Protein AF-A0A182T0L5-F1 (afdb_monomer_lite)

Radius of gyration: 35.36 Å; chains: 1; bounding box: 69×37×109 Å

Sequence (170 aa):
MGAMFRSEEMSMVQLLIQPEAAYQSVAELGELGIAQFRDLNADINMFQRKYTSEIRRCEEMERKIVYIRREIVKDSVAIPDMPEVIPRTPNSREIIDLEAQLEKTENEIVELSENNNALLQNFMELTELKHVLEKTQVFFSDKSNVQNLEATGGEAANDGKPLGFVAGVI

Foldseek 3Di:
DPPPPHDDDDDDDDDDDDPVCVVVVVLVVVVVVPDDDDDPPPVDDPCPDPCNVVVVLVVVLVVLVVVVVVVCVVVVPDDDDDPPDDDRDDDPVVSVVSSVVSVVVSVVSVVVVVVVVVVVVVVVVVVQVVVQVVVVVVVVVVVVVVVVVVVPDDDDDDDPDPPDDDTGDD

Structure (mmCIF, N/CA/C/O backbone):
data_AF-A0A182T0L5-F1
#
_entry.id   AF-A0A182T0L5-F1
#
loop_
_atom_site.group_PDB
_atom_site.id
_atom_site.type_symbol
_atom_site.label_atom_id
_atom_site.label_alt_id
_atom_site.label_comp_id
_atom_site.label_asym_id
_atom_site.label_entity_id
_atom_site.label_seq_id
_atom_site.pdbx_PDB_ins_code
_atom_site.Cartn_x
_atom_site.Cartn_y
_atom_site.Cartn_z
_atom_site.occupancy
_atom_site.B_iso_or_equiv
_atom_site.auth_seq_id
_atom_site.auth_comp_id
_atom_site.auth_asym_id
_atom_site.auth_atom_id
_atom_site.pdbx_PDB_model_num
ATOM 1 N N . MET A 1 1 ? -4.080 -13.845 -36.256 1.00 52.00 1 MET A N 1
ATOM 2 C CA . MET A 1 1 ? -4.609 -14.989 -35.477 1.00 52.00 1 MET A CA 1
ATOM 3 C C . MET A 1 1 ? -4.205 -16.301 -36.151 1.00 52.00 1 MET A C 1
ATOM 5 O O . MET A 1 1 ? -4.997 -16.870 -36.886 1.00 52.00 1 MET A O 1
ATOM 9 N N . GLY A 1 2 ? -2.957 -16.749 -35.970 1.00 59.06 2 GLY A N 1
ATOM 10 C CA . GLY A 1 2 ? -2.409 -17.935 -36.656 1.00 59.06 2 GLY A CA 1
ATOM 11 C C . GLY A 1 2 ? -1.525 -18.832 -35.780 1.00 59.06 2 GLY A C 1
ATOM 12 O O . GLY A 1 2 ? -0.762 -19.627 -36.314 1.00 59.06 2 GLY A O 1
ATOM 13 N N . ALA A 1 3 ? -1.610 -18.713 -34.451 1.00 58.44 3 ALA A N 1
ATOM 14 C CA 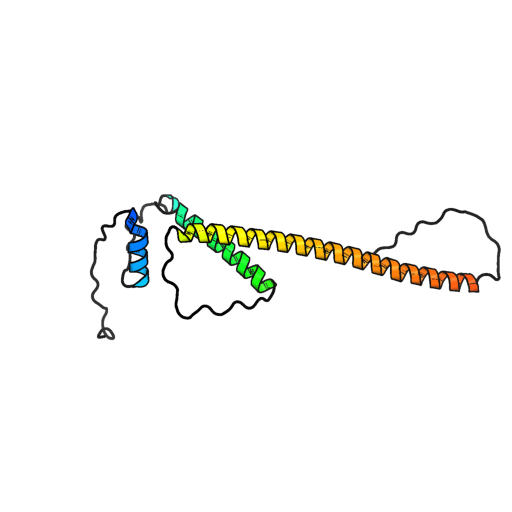. ALA A 1 3 ? -0.641 -19.291 -33.513 1.00 58.44 3 ALA A CA 1
ATOM 15 C C . ALA A 1 3 ? -1.174 -20.480 -32.682 1.00 58.44 3 ALA A C 1
ATOM 17 O O . ALA A 1 3 ? -0.724 -20.704 -31.567 1.00 58.44 3 ALA A O 1
ATOM 18 N N . MET A 1 4 ? -2.139 -21.268 -33.180 1.00 72.88 4 MET A N 1
ATOM 19 C CA . MET A 1 4 ? -2.623 -22.441 -32.420 1.00 72.88 4 MET A CA 1
ATOM 20 C C . MET A 1 4 ? -1.678 -23.656 -32.468 1.00 72.88 4 MET A C 1
ATOM 22 O O . MET A 1 4 ? -1.754 -24.509 -31.591 1.00 72.88 4 MET A O 1
ATOM 26 N N . PHE A 1 5 ? -0.794 -23.759 -33.468 1.00 81.75 5 PHE A N 1
ATOM 27 C CA . PHE A 1 5 ? 0.038 -24.959 -33.676 1.00 81.75 5 PHE A CA 1
ATOM 28 C C . PHE A 1 5 ? 1.539 -24.759 -33.411 1.00 81.75 5 PHE A C 1
ATOM 30 O O . PHE A 1 5 ? 2.277 -25.744 -33.366 1.00 81.75 5 PHE A O 1
ATOM 37 N N . ARG A 1 6 ? 2.018 -23.516 -33.256 1.00 85.75 6 ARG A N 1
ATOM 38 C CA . ARG A 1 6 ? 3.426 -23.172 -32.979 1.00 85.75 6 ARG A CA 1
ATOM 39 C C . ARG A 1 6 ? 3.507 -21.899 -32.137 1.00 85.75 6 ARG A C 1
ATOM 41 O O . ARG A 1 6 ? 2.581 -21.096 -32.164 1.00 85.75 6 ARG A O 1
ATOM 48 N N . SER A 1 7 ? 4.617 -21.730 -31.419 1.00 88.38 7 SER A N 1
ATOM 49 C CA . SER A 1 7 ? 4.927 -20.506 -30.675 1.00 88.38 7 SER A CA 1
ATOM 50 C C . SER A 1 7 ? 5.034 -19.296 -31.602 1.00 88.38 7 SER A C 1
ATOM 52 O O . SER A 1 7 ? 5.507 -19.427 -32.733 1.00 88.38 7 SER A O 1
ATOM 54 N N . GLU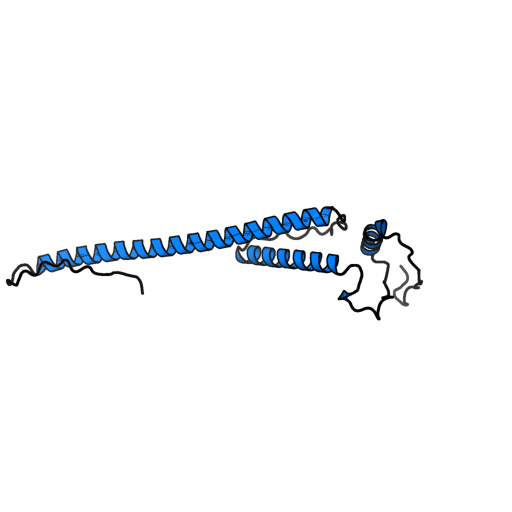 A 1 8 ? 4.644 -18.124 -31.104 1.00 87.06 8 GLU A N 1
ATOM 55 C CA . GLU A 1 8 ? 4.876 -16.857 -31.799 1.00 87.06 8 GLU A CA 1
ATOM 56 C C . GLU A 1 8 ? 6.372 -16.512 -31.843 1.00 87.06 8 GLU A C 1
ATOM 58 O O . GLU A 1 8 ? 7.158 -16.936 -30.990 1.00 87.06 8 GLU A O 1
ATOM 63 N N . GLU A 1 9 ? 6.777 -15.778 -32.879 1.00 88.62 9 GLU A N 1
ATOM 64 C CA . GLU A 1 9 ? 8.157 -15.326 -33.027 1.00 88.62 9 GLU A CA 1
ATOM 65 C C . GLU A 1 9 ? 8.468 -14.239 -31.994 1.00 88.62 9 GLU A C 1
ATOM 67 O O . GLU A 1 9 ? 7.770 -13.232 -31.898 1.00 88.62 9 GLU A O 1
ATOM 72 N N . MET A 1 10 ? 9.543 -14.438 -31.232 1.00 91.50 10 MET A N 1
ATOM 73 C CA . MET A 1 10 ? 9.989 -13.504 -30.200 1.00 91.50 10 MET A CA 1
ATOM 74 C C . MET A 1 10 ? 11.233 -12.758 -30.676 1.00 91.50 10 MET A C 1
ATOM 76 O O . MET A 1 10 ? 12.157 -13.365 -31.220 1.00 91.50 10 MET A O 1
ATOM 80 N N . SER A 1 11 ? 11.290 -11.449 -30.426 1.00 92.75 11 SER A N 1
ATOM 81 C CA . SER A 1 11 ? 12.471 -10.623 -30.693 1.00 92.75 11 SER A CA 1
ATOM 82 C C . SER A 1 11 ? 13.040 -10.047 -29.398 1.00 92.75 11 SER A C 1
ATOM 84 O O . SER A 1 11 ? 12.311 -9.725 -28.461 1.00 92.75 11 SER A O 1
ATOM 86 N N . MET A 1 12 ? 14.369 -9.948 -29.327 1.00 93.56 12 MET A N 1
ATOM 87 C CA . MET A 1 12 ? 15.055 -9.308 -28.207 1.00 93.56 12 MET A CA 1
ATOM 88 C C . MET A 1 12 ? 15.291 -7.840 -28.543 1.00 93.56 12 MET A C 1
ATOM 90 O O . MET A 1 12 ? 15.925 -7.528 -29.549 1.00 93.56 12 MET A O 1
ATOM 94 N N . VAL A 1 13 ? 14.804 -6.951 -27.681 1.00 92.81 13 VAL A N 1
ATOM 95 C CA . VAL A 1 13 ? 14.930 -5.500 -27.841 1.00 92.81 13 VAL A CA 1
ATOM 96 C C . VAL A 1 13 ? 15.656 -4.921 -26.632 1.00 92.81 13 VAL A C 1
ATOM 98 O O . VAL A 1 13 ? 15.423 -5.338 -25.498 1.00 92.81 13 VAL A O 1
ATOM 101 N N . GLN A 1 14 ? 16.532 -3.948 -26.874 1.00 93.62 14 GLN A N 1
ATOM 102 C CA . GLN A 1 14 ? 17.171 -3.161 -25.825 1.00 93.62 14 GLN A CA 1
ATOM 103 C C . GLN A 1 14 ? 16.422 -1.835 -25.654 1.00 93.62 14 GLN A C 1
ATOM 105 O O . GLN A 1 14 ? 16.353 -1.029 -26.579 1.00 93.62 14 GLN A O 1
ATOM 110 N N . LEU A 1 15 ? 15.870 -1.609 -24.462 1.00 91.12 15 LEU A N 1
ATOM 111 C CA . LEU A 1 15 ? 15.180 -0.371 -24.099 1.00 91.12 15 LEU A CA 1
ATOM 112 C C . LEU A 1 15 ? 16.173 0.622 -23.485 1.00 91.12 15 LEU A C 1
ATOM 114 O O . LEU A 1 15 ? 16.817 0.326 -22.480 1.00 91.12 15 LEU A O 1
ATOM 118 N N . LEU A 1 16 ? 16.275 1.811 -24.077 1.00 93.19 16 LEU A N 1
ATOM 119 C CA . LEU A 1 16 ? 17.045 2.936 -23.544 1.00 93.19 16 LEU A CA 1
ATOM 120 C C . LEU A 1 16 ? 16.063 4.021 -23.108 1.00 93.19 16 LEU A C 1
ATOM 122 O O . LEU A 1 16 ? 15.494 4.715 -23.946 1.00 93.19 16 LEU A O 1
ATOM 126 N N . ILE A 1 17 ? 15.839 4.138 -21.799 1.00 92.94 17 ILE A N 1
ATOM 127 C CA . ILE A 1 17 ? 14.825 5.033 -21.233 1.00 92.94 17 ILE A CA 1
ATOM 128 C C . ILE A 1 17 ? 15.500 6.050 -20.313 1.00 92.94 17 ILE A C 1
ATOM 130 O O . ILE A 1 17 ? 16.363 5.704 -19.504 1.00 92.94 17 ILE A O 1
ATOM 134 N N . GLN A 1 18 ? 15.100 7.315 -20.433 1.00 94.75 18 GLN A N 1
ATOM 135 C CA . GLN A 1 18 ? 15.521 8.361 -19.505 1.00 94.75 18 GLN A CA 1
ATOM 136 C C . GLN A 1 18 ? 14.873 8.144 -18.130 1.00 94.75 18 GLN A C 1
ATOM 138 O O . GLN A 1 18 ? 13.700 7.780 -18.063 1.00 94.75 18 GLN A O 1
ATOM 143 N N . PRO A 1 19 ? 15.586 8.405 -17.021 1.00 88.19 19 PRO A N 1
ATOM 144 C CA . PRO A 1 19 ? 15.078 8.117 -15.680 1.00 88.19 19 PRO A CA 1
ATOM 145 C C . PRO A 1 19 ? 13.768 8.848 -15.353 1.00 88.19 19 PRO A C 1
ATOM 147 O O . PRO A 1 19 ? 12.940 8.294 -14.639 1.00 88.19 19 PRO A O 1
ATOM 150 N N . GLU A 1 20 ? 13.553 10.043 -15.904 1.00 89.31 20 GLU A N 1
ATOM 151 C CA . GLU A 1 20 ? 12.335 10.841 -15.696 1.00 89.31 20 GLU A CA 1
ATOM 152 C C . GLU A 1 20 ? 11.106 10.254 -16.407 1.00 89.31 20 GLU A C 1
ATOM 154 O O . GLU A 1 20 ? 9.995 10.335 -15.893 1.00 89.31 20 GLU A O 1
ATOM 159 N N . ALA A 1 21 ? 11.306 9.609 -17.561 1.00 90.31 21 ALA A N 1
ATOM 160 C CA . ALA A 1 21 ? 10.242 8.987 -18.352 1.00 90.31 21 ALA A CA 1
ATOM 161 C C . ALA A 1 21 ? 10.054 7.492 -18.041 1.00 90.31 21 ALA A C 1
ATOM 163 O O . ALA A 1 21 ? 9.160 6.852 -18.600 1.00 90.31 21 ALA A O 1
ATOM 164 N N . ALA A 1 22 ? 10.893 6.918 -17.170 1.00 90.56 22 ALA A N 1
ATOM 165 C CA . ALA A 1 22 ? 10.904 5.488 -16.874 1.00 90.56 22 ALA A CA 1
ATOM 166 C C . ALA A 1 22 ? 9.560 4.994 -16.330 1.00 90.56 22 ALA A C 1
ATOM 168 O O . ALA A 1 22 ? 9.045 3.994 -16.820 1.00 90.56 22 ALA A O 1
ATOM 169 N N . TYR A 1 23 ? 8.972 5.728 -15.381 1.00 89.38 23 TYR A N 1
ATOM 170 C CA . TYR A 1 23 ? 7.697 5.362 -14.765 1.00 89.38 23 TYR A CA 1
ATOM 171 C C . TYR A 1 23 ? 6.571 5.253 -15.803 1.00 89.38 23 TYR A C 1
ATOM 173 O O . TYR A 1 23 ? 5.966 4.195 -15.953 1.00 89.38 23 TYR A O 1
ATOM 181 N N . GLN A 1 24 ? 6.352 6.315 -16.585 1.00 89.94 24 GLN A N 1
ATOM 182 C CA . GLN A 1 24 ? 5.283 6.357 -17.584 1.00 89.94 24 GLN A CA 1
ATOM 183 C C . GLN A 1 24 ? 5.511 5.348 -18.718 1.00 89.94 24 GLN A C 1
ATOM 185 O O . GLN A 1 24 ? 4.581 4.669 -19.138 1.00 89.94 24 GLN A O 1
ATOM 190 N N . SER A 1 25 ? 6.754 5.202 -19.188 1.00 91.31 25 SER A N 1
ATOM 191 C CA . SER A 1 25 ? 7.069 4.272 -20.281 1.00 91.31 25 SER A CA 1
ATOM 192 C C . SER A 1 25 ? 6.814 2.817 -19.883 1.00 91.31 25 SER A C 1
ATOM 194 O O . SER A 1 25 ? 6.288 2.038 -20.674 1.00 91.31 25 SER A O 1
ATOM 196 N N . VAL A 1 26 ? 7.189 2.440 -18.656 1.00 91.50 26 VAL A N 1
ATOM 197 C CA . VAL A 1 26 ? 6.970 1.082 -18.141 1.00 91.50 26 VAL A CA 1
ATOM 198 C C . VAL A 1 26 ? 5.492 0.845 -17.828 1.00 91.50 26 VAL A C 1
ATOM 200 O O . VAL A 1 26 ? 5.007 -0.252 -18.092 1.00 91.50 26 VAL A O 1
ATOM 203 N N . ALA A 1 27 ? 4.769 1.856 -17.338 1.00 90.25 27 ALA A N 1
ATOM 204 C CA . ALA A 1 27 ? 3.325 1.775 -17.118 1.00 90.25 27 ALA A CA 1
ATOM 205 C C . ALA A 1 27 ? 2.563 1.461 -18.417 1.00 90.25 27 ALA A C 1
ATOM 207 O O . ALA A 1 27 ? 1.820 0.485 -18.470 1.00 90.25 27 ALA A O 1
ATOM 208 N N . GLU A 1 28 ? 2.825 2.205 -19.495 1.00 89.62 28 GLU A N 1
ATOM 209 C CA . GLU A 1 28 ? 2.197 1.967 -20.806 1.00 89.62 28 GLU A CA 1
ATOM 210 C C . GLU A 1 28 ? 2.572 0.588 -21.382 1.00 89.62 28 GLU A C 1
ATOM 212 O O . GLU A 1 28 ? 1.729 -0.120 -21.933 1.00 89.62 28 GLU A O 1
ATOM 217 N N . LEU A 1 29 ? 3.828 0.150 -21.215 1.00 91.44 29 LEU A N 1
ATOM 218 C CA . LEU A 1 29 ? 4.244 -1.207 -21.597 1.00 91.44 29 LEU A CA 1
ATOM 219 C C . LEU A 1 29 ? 3.510 -2.291 -20.791 1.00 91.44 29 LEU A C 1
ATOM 221 O O . LEU A 1 29 ? 3.202 -3.351 -21.341 1.00 91.44 29 LEU A O 1
ATOM 225 N N . GLY A 1 30 ? 3.235 -2.029 -19.512 1.00 89.94 30 GLY A N 1
ATOM 226 C CA . GLY A 1 30 ? 2.457 -2.901 -18.636 1.00 89.94 30 GLY A CA 1
ATOM 227 C C . GLY A 1 30 ? 0.992 -3.002 -19.060 1.00 89.94 30 GLY A C 1
A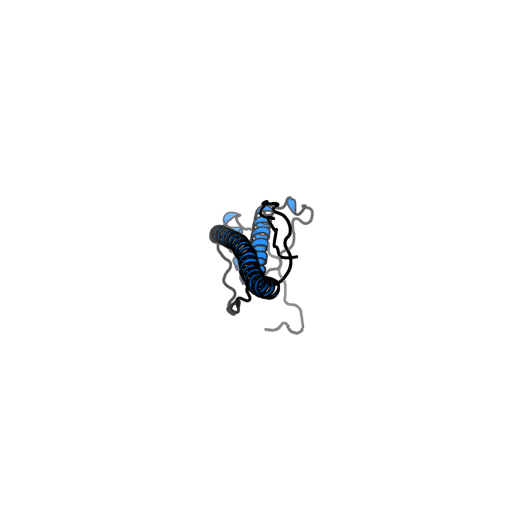TOM 228 O O . GLY A 1 30 ? 0.458 -4.107 -19.099 1.00 89.94 30 GLY A O 1
ATOM 229 N N . GLU A 1 31 ? 0.375 -1.885 -19.458 1.00 88.19 31 GLU A N 1
ATOM 230 C CA . GLU A 1 31 ? -0.998 -1.854 -19.987 1.00 88.19 31 GLU A CA 1
ATOM 231 C C . GLU A 1 31 ? -1.127 -2.629 -21.308 1.00 88.19 31 GLU A C 1
ATOM 233 O O . GLU A 1 31 ? -2.133 -3.299 -21.538 1.00 88.19 31 GLU A O 1
ATOM 238 N N . LEU A 1 32 ? -0.098 -2.589 -22.164 1.00 89.81 32 LEU A N 1
ATOM 239 C CA . LEU A 1 32 ? -0.068 -3.365 -23.407 1.00 89.81 32 LEU A CA 1
ATOM 240 C C . LEU A 1 32 ? 0.154 -4.869 -23.174 1.00 89.81 32 LEU A C 1
ATOM 242 O O . LEU A 1 32 ? -0.325 -5.680 -23.964 1.00 89.81 32 LEU A O 1
ATOM 246 N N . GLY A 1 33 ? 0.901 -5.256 -22.134 1.00 89.44 33 GLY A N 1
ATOM 247 C CA . GLY A 1 33 ? 1.126 -6.664 -21.775 1.00 89.44 33 GLY A CA 1
ATOM 248 C C . GLY A 1 33 ? 1.946 -7.477 -22.790 1.00 89.44 33 GLY A C 1
ATOM 249 O O . GLY A 1 33 ? 1.886 -8.704 -22.791 1.00 89.44 33 GLY A O 1
ATOM 250 N N . ILE A 1 34 ? 2.710 -6.813 -23.664 1.00 89.38 34 ILE A N 1
ATOM 251 C CA . ILE A 1 34 ? 3.430 -7.442 -24.792 1.00 89.38 34 ILE A CA 1
ATOM 252 C C . ILE A 1 34 ? 4.913 -7.732 -24.521 1.00 89.38 34 ILE A C 1
ATOM 254 O O . ILE A 1 34 ? 5.603 -8.283 -25.378 1.00 89.38 34 ILE A O 1
ATOM 258 N N . ALA A 1 35 ? 5.437 -7.319 -23.367 1.00 91.12 35 ALA A N 1
ATOM 259 C CA . ALA A 1 35 ? 6.867 -7.350 -23.079 1.00 91.12 35 ALA A CA 1
ATOM 260 C C . ALA A 1 35 ? 7.194 -8.264 -21.893 1.00 91.12 35 ALA A C 1
ATOM 262 O O . ALA A 1 35 ? 6.546 -8.215 -20.851 1.00 91.12 35 ALA A O 1
ATOM 263 N N . GLN A 1 36 ? 8.264 -9.051 -22.032 1.00 92.00 36 GLN A N 1
ATOM 264 C CA . GLN A 1 36 ? 8.861 -9.815 -20.939 1.00 92.00 36 GLN A CA 1
ATOM 265 C C . GLN A 1 36 ? 10.232 -9.227 -20.589 1.00 92.00 36 GLN A C 1
ATOM 267 O O . GLN A 1 36 ? 11.152 -9.240 -21.408 1.00 92.00 36 GLN A O 1
ATOM 272 N N . PHE A 1 37 ? 10.386 -8.744 -19.355 1.00 92.88 37 PHE A N 1
ATOM 273 C CA . PHE A 1 37 ? 11.660 -8.217 -18.867 1.00 92.88 37 PHE A CA 1
ATOM 274 C C . PHE A 1 37 ? 12.602 -9.343 -18.430 1.00 92.88 37 PHE A C 1
ATOM 276 O O . PHE A 1 37 ? 12.184 -10.336 -17.832 1.00 92.88 37 PHE A O 1
ATOM 283 N N . ARG A 1 38 ? 13.896 -9.171 -18.712 1.00 93.06 38 ARG A N 1
ATOM 284 C CA . ARG A 1 38 ? 14.971 -10.020 -18.186 1.00 93.06 38 ARG A CA 1
ATOM 285 C C . ARG A 1 38 ? 15.730 -9.270 -17.105 1.00 93.06 38 ARG A C 1
ATOM 287 O O . ARG A 1 38 ? 16.040 -8.094 -17.280 1.00 93.06 38 ARG A O 1
ATOM 294 N N . ASP A 1 39 ? 16.041 -9.960 -16.012 1.00 92.31 39 ASP A N 1
ATOM 295 C CA . ASP A 1 39 ? 16.845 -9.382 -14.939 1.00 92.31 39 ASP A CA 1
ATOM 296 C C . ASP A 1 39 ? 18.307 -9.264 -15.391 1.00 92.31 39 ASP A C 1
ATOM 298 O O . ASP A 1 39 ? 18.979 -10.268 -15.629 1.00 92.31 39 ASP A O 1
ATOM 302 N N . LEU A 1 40 ? 18.777 -8.026 -15.539 1.00 90.75 40 LEU A N 1
ATOM 303 C CA . LEU A 1 40 ? 20.177 -7.714 -15.834 1.00 90.75 40 LEU A CA 1
ATOM 304 C C . LEU A 1 40 ? 21.036 -7.608 -14.563 1.00 90.75 40 LEU A C 1
ATOM 306 O O . LEU A 1 40 ? 22.254 -7.617 -14.670 1.00 90.75 40 LEU A O 1
ATOM 310 N N . ASN A 1 41 ? 20.415 -7.520 -13.382 1.00 88.88 41 ASN A N 1
ATOM 311 C CA . ASN A 1 41 ? 21.053 -7.267 -12.087 1.00 88.88 41 ASN A CA 1
ATOM 312 C C . ASN A 1 41 ? 20.885 -8.469 -11.138 1.00 88.88 41 ASN A C 1
ATOM 314 O O . ASN A 1 41 ? 20.604 -8.305 -9.944 1.00 88.88 41 ASN A O 1
ATOM 318 N N . ALA A 1 42 ? 20.991 -9.688 -11.670 1.00 88.44 42 ALA A N 1
ATOM 319 C CA . ALA A 1 42 ? 20.762 -10.924 -10.916 1.00 88.44 42 ALA A CA 1
ATOM 320 C C . ALA A 1 42 ? 21.793 -11.154 -9.790 1.00 88.44 42 ALA A C 1
ATOM 322 O O . ALA A 1 42 ? 21.523 -11.871 -8.831 1.00 88.44 42 ALA A O 1
ATOM 323 N N . ASP A 1 43 ? 22.965 -10.539 -9.902 1.00 90.19 43 ASP A N 1
ATOM 324 C CA . ASP A 1 43 ? 24.066 -10.551 -8.939 1.00 90.19 43 ASP A CA 1
ATOM 325 C C . ASP A 1 43 ? 23.910 -9.509 -7.816 1.00 90.19 43 ASP A C 1
ATOM 327 O O . ASP A 1 43 ? 24.553 -9.618 -6.770 1.00 90.19 43 ASP A O 1
ATOM 331 N N . ILE A 1 44 ? 23.032 -8.519 -7.997 1.00 90.12 44 ILE A N 1
ATOM 332 C CA . ILE A 1 44 ? 22.789 -7.458 -7.019 1.00 90.12 44 ILE A CA 1
ATOM 333 C C . ILE A 1 44 ? 21.691 -7.888 -6.044 1.00 90.12 44 ILE A C 1
ATOM 335 O O . ILE A 1 44 ? 20.564 -8.211 -6.435 1.00 90.12 44 ILE A O 1
ATOM 339 N N . ASN A 1 45 ? 22.000 -7.809 -4.747 1.00 89.12 45 ASN A N 1
ATOM 340 C CA . ASN A 1 45 ? 21.041 -8.076 -3.679 1.00 89.12 45 ASN A CA 1
ATOM 341 C C . ASN A 1 45 ? 19.821 -7.141 -3.785 1.00 89.12 45 ASN A C 1
ATOM 343 O O . ASN A 1 45 ? 19.954 -5.952 -4.076 1.00 89.12 45 ASN A O 1
ATOM 347 N N . MET A 1 46 ? 18.635 -7.665 -3.480 1.00 85.19 46 MET A N 1
ATOM 348 C CA . MET A 1 46 ? 17.352 -6.969 -3.579 1.00 85.19 46 MET A CA 1
ATOM 349 C C . MET A 1 46 ? 17.358 -5.598 -2.885 1.00 85.19 46 MET A C 1
ATOM 351 O O . MET A 1 46 ? 16.869 -4.635 -3.460 1.00 85.19 46 MET A O 1
ATOM 355 N N . PHE A 1 47 ? 17.994 -5.472 -1.714 1.00 84.88 47 PHE A N 1
ATOM 356 C CA . PHE A 1 47 ? 18.045 -4.217 -0.947 1.00 84.88 47 PHE A CA 1
ATOM 357 C C . PHE A 1 47 ? 18.930 -3.119 -1.548 1.00 84.88 47 PHE A C 1
ATOM 359 O O . PHE A 1 47 ? 18.790 -1.954 -1.188 1.00 84.88 47 PHE A O 1
ATOM 366 N N . GLN A 1 48 ? 19.864 -3.482 -2.427 1.00 86.75 48 GLN A N 1
ATOM 367 C CA . GLN A 1 48 ? 20.774 -2.535 -3.080 1.00 86.75 48 GLN A CA 1
ATOM 368 C C . GLN A 1 48 ? 20.213 -2.037 -4.418 1.00 86.75 48 GLN A C 1
ATOM 370 O O . GLN A 1 48 ? 20.831 -1.206 -5.084 1.00 86.75 48 GLN A O 1
ATOM 375 N N . ARG A 1 49 ? 19.041 -2.535 -4.830 1.00 88.75 49 ARG A N 1
ATOM 376 C CA . ARG A 1 49 ? 18.392 -2.126 -6.074 1.00 88.75 49 ARG A CA 1
ATOM 377 C C . ARG A 1 49 ? 17.820 -0.715 -5.933 1.00 88.75 49 ARG A C 1
ATOM 379 O O . ARG A 1 49 ? 17.304 -0.329 -4.884 1.00 88.75 49 ARG A O 1
ATOM 386 N N . LYS A 1 50 ? 17.875 0.038 -7.034 1.00 87.31 50 LYS A N 1
ATOM 387 C CA . LYS A 1 50 ? 17.558 1.474 -7.094 1.00 87.31 50 LYS A CA 1
ATOM 388 C C . LYS A 1 50 ? 16.166 1.848 -6.555 1.00 87.31 50 LYS A C 1
ATOM 390 O O . LYS A 1 50 ? 16.040 2.892 -5.933 1.00 87.31 50 LYS A O 1
ATOM 395 N N . TYR A 1 51 ? 15.152 1.007 -6.771 1.00 88.12 51 TYR A N 1
ATOM 396 C CA . TYR A 1 51 ? 13.743 1.315 -6.468 1.00 88.12 51 TYR A CA 1
ATOM 397 C C . TYR A 1 51 ? 13.214 0.667 -5.174 1.00 88.12 51 TYR A C 1
ATOM 399 O O . TYR A 1 51 ? 12.011 0.621 -4.941 1.00 88.12 51 TYR A O 1
ATOM 407 N N . THR A 1 52 ? 14.098 0.175 -4.299 1.00 90.69 52 THR A N 1
ATOM 408 C CA . THR A 1 52 ? 13.700 -0.533 -3.065 1.00 90.69 52 THR A CA 1
ATOM 409 C C . THR A 1 52 ? 12.846 0.327 -2.126 1.00 90.69 52 THR A C 1
ATOM 411 O O . THR A 1 52 ? 11.919 -0.178 -1.500 1.00 90.69 52 THR A O 1
ATOM 414 N N . SER A 1 53 ? 13.133 1.627 -2.017 1.00 90.06 53 SER A N 1
ATOM 415 C CA . SER A 1 53 ? 12.362 2.545 -1.167 1.00 90.06 53 SER A CA 1
ATOM 416 C C . SER A 1 53 ? 10.926 2.731 -1.654 1.00 90.06 53 SER A C 1
ATOM 418 O O . SER A 1 53 ? 10.010 2.780 -0.841 1.00 90.06 53 SER A O 1
ATOM 420 N N . GLU A 1 54 ? 10.725 2.806 -2.970 1.00 88.38 54 GLU A N 1
ATOM 421 C CA . GLU A 1 54 ? 9.397 2.957 -3.574 1.00 88.38 54 GLU A CA 1
ATOM 422 C C . GLU A 1 54 ? 8.570 1.678 -3.413 1.00 88.38 54 GLU A C 1
ATOM 424 O O . GLU A 1 54 ? 7.394 1.753 -3.075 1.00 88.38 54 GLU A O 1
ATOM 429 N N . ILE A 1 55 ? 9.200 0.506 -3.552 1.00 90.44 55 ILE A N 1
ATOM 430 C CA . ILE A 1 55 ? 8.539 -0.785 -3.314 1.00 90.44 55 ILE A CA 1
ATOM 431 C C . ILE A 1 55 ? 8.055 -0.880 -1.865 1.00 90.44 55 ILE A C 1
ATOM 433 O O . ILE A 1 55 ? 6.894 -1.198 -1.630 1.00 90.44 55 ILE A O 1
ATOM 437 N N . ARG A 1 56 ? 8.907 -0.526 -0.893 1.00 91.62 56 ARG A N 1
ATOM 438 C CA . ARG A 1 56 ? 8.523 -0.522 0.529 1.00 91.62 56 ARG A CA 1
ATOM 439 C C . ARG A 1 56 ? 7.354 0.415 0.822 1.00 91.62 56 ARG A C 1
ATOM 441 O O . ARG A 1 56 ? 6.485 0.071 1.612 1.00 91.62 56 ARG A O 1
ATOM 448 N N . ARG A 1 57 ? 7.310 1.578 0.170 1.00 90.94 57 ARG A N 1
ATOM 449 C CA . ARG A 1 57 ? 6.183 2.513 0.283 1.00 90.94 57 ARG A CA 1
ATOM 450 C C . ARG A 1 57 ? 4.875 1.869 -0.187 1.00 90.94 57 ARG A C 1
ATOM 452 O O . ARG A 1 57 ? 3.862 1.960 0.497 1.00 90.94 57 ARG A O 1
ATOM 459 N N . CYS A 1 58 ? 4.903 1.162 -1.318 1.00 90.94 58 CYS A N 1
ATOM 460 C CA . CYS A 1 58 ? 3.740 0.419 -1.805 1.00 90.94 58 CYS A CA 1
ATOM 461 C C . CYS A 1 58 ? 3.335 -0.729 -0.865 1.00 90.94 58 CYS A C 1
ATOM 463 O O . CYS A 1 58 ? 2.144 -0.909 -0.628 1.00 90.94 58 CYS A O 1
ATOM 465 N N . GLU A 1 59 ? 4.296 -1.461 -0.293 1.00 93.38 59 GLU A N 1
ATOM 466 C CA . GLU A 1 59 ? 4.028 -2.509 0.708 1.00 93.38 59 GLU A CA 1
ATOM 467 C C . GLU A 1 59 ? 3.340 -1.938 1.962 1.00 93.38 59 GLU A C 1
ATOM 469 O O . GLU A 1 59 ? 2.413 -2.542 2.506 1.00 93.38 59 GLU A O 1
ATOM 474 N N . GLU A 1 60 ? 3.749 -0.749 2.418 1.00 92.88 60 GLU A N 1
ATOM 475 C CA . GLU A 1 60 ? 3.084 -0.069 3.532 1.00 92.88 60 GLU A CA 1
ATOM 476 C C . GLU A 1 60 ? 1.654 0.346 3.176 1.00 92.88 60 GLU A C 1
ATOM 478 O O . GLU A 1 60 ? 0.743 0.078 3.957 1.00 92.88 60 GLU A O 1
ATOM 483 N N . MET A 1 61 ? 1.424 0.930 1.995 1.00 91.69 61 MET A N 1
ATOM 484 C CA . MET A 1 61 ? 0.072 1.264 1.525 1.00 91.69 61 MET A CA 1
ATOM 485 C C . MET A 1 61 ? -0.824 0.019 1.427 1.00 91.69 61 MET A C 1
ATOM 487 O O . MET A 1 61 ? -1.982 0.059 1.845 1.00 91.69 61 MET A O 1
ATOM 491 N N . GLU A 1 62 ? -0.296 -1.104 0.933 1.00 92.81 62 GLU A N 1
ATOM 492 C CA . GLU A 1 62 ? -1.018 -2.378 0.888 1.00 92.81 62 GLU A CA 1
ATOM 493 C C . GLU A 1 62 ? -1.407 -2.849 2.295 1.00 92.81 62 GLU A C 1
ATOM 495 O O . GLU A 1 62 ? -2.558 -3.232 2.523 1.00 92.81 62 GLU A O 1
ATOM 500 N N . ARG A 1 63 ? -0.494 -2.743 3.271 1.00 94.88 63 ARG A N 1
ATOM 501 C CA . ARG A 1 63 ? -0.787 -3.063 4.676 1.00 94.88 63 ARG A CA 1
ATOM 502 C C . ARG A 1 63 ? -1.971 -2.249 5.207 1.00 94.88 63 ARG A C 1
ATOM 504 O O . ARG A 1 63 ? -2.848 -2.832 5.852 1.00 94.88 63 ARG A O 1
ATOM 511 N N . LYS A 1 64 ? -2.024 -0.943 4.912 1.00 92.81 64 LYS A N 1
ATOM 512 C CA . LYS A 1 64 ? -3.138 -0.057 5.308 1.00 92.81 64 LYS A CA 1
ATOM 513 C C . LYS A 1 64 ? -4.455 -0.504 4.673 1.00 92.81 64 LYS A C 1
ATOM 515 O O . LYS A 1 64 ? -5.458 -0.657 5.362 1.00 92.81 64 LYS A O 1
ATOM 520 N N . ILE A 1 65 ? -4.450 -0.811 3.374 1.00 91.56 65 ILE A N 1
ATOM 521 C CA . ILE A 1 65 ? -5.643 -1.286 2.651 1.00 91.56 65 ILE A CA 1
ATOM 522 C C . ILE A 1 65 ? -6.158 -2.611 3.227 1.00 91.56 65 ILE A C 1
ATOM 524 O O . ILE A 1 65 ? -7.366 -2.789 3.395 1.00 91.56 65 ILE A O 1
ATOM 528 N N . VAL A 1 66 ? -5.264 -3.548 3.554 1.00 92.25 66 VAL A N 1
ATOM 529 C CA . VAL A 1 66 ? -5.641 -4.832 4.167 1.00 92.25 66 VAL A CA 1
ATOM 530 C C . VAL A 1 66 ? -6.277 -4.624 5.542 1.00 92.25 66 VAL A C 1
ATOM 532 O O . VAL A 1 66 ? -7.247 -5.312 5.870 1.00 92.25 66 VAL A O 1
ATOM 535 N N . TYR A 1 67 ? -5.766 -3.678 6.334 1.00 91.19 67 TYR A N 1
ATOM 536 C CA . TYR A 1 67 ? -6.374 -3.299 7.609 1.00 91.19 67 TYR A CA 1
ATOM 537 C C . TYR A 1 67 ? -7.780 -2.714 7.415 1.00 91.19 67 TYR A C 1
ATOM 539 O O . TYR A 1 67 ? -8.733 -3.220 8.005 1.00 91.19 67 TYR A O 1
ATOM 547 N N . ILE A 1 68 ? -7.935 -1.742 6.512 1.00 89.69 68 ILE A N 1
ATOM 548 C CA . ILE A 1 68 ? -9.232 -1.122 6.199 1.00 89.69 68 ILE A CA 1
ATOM 549 C C . ILE A 1 68 ? -10.242 -2.181 5.739 1.00 89.69 68 ILE A C 1
ATOM 551 O O . ILE A 1 68 ? -11.359 -2.245 6.247 1.00 89.69 68 ILE A O 1
ATOM 555 N N . ARG A 1 69 ? -9.843 -3.081 4.832 1.00 89.81 69 ARG A N 1
ATOM 556 C CA . ARG A 1 69 ? -10.696 -4.190 4.377 1.00 89.81 69 ARG A CA 1
ATOM 557 C C . ARG A 1 69 ? -11.153 -5.071 5.541 1.00 89.81 69 ARG A C 1
ATOM 559 O O . ARG A 1 69 ? -12.292 -5.531 5.537 1.00 89.81 69 ARG A O 1
ATOM 566 N N . ARG A 1 70 ? -10.285 -5.327 6.523 1.00 90.31 70 ARG A N 1
ATOM 567 C CA . ARG A 1 70 ? -10.622 -6.139 7.698 1.00 90.31 70 ARG A CA 1
ATOM 568 C C . ARG A 1 70 ? -11.689 -5.469 8.564 1.00 90.31 70 ARG A C 1
ATOM 570 O O . ARG A 1 70 ? -12.626 -6.155 8.961 1.00 90.31 70 ARG A O 1
ATOM 577 N N . GLU A 1 71 ? -11.568 -4.170 8.829 1.00 87.62 71 GLU A N 1
ATOM 578 C CA . GLU A 1 71 ? -12.576 -3.428 9.605 1.00 87.62 71 GLU A CA 1
ATOM 579 C C . GLU A 1 71 ? -13.915 -3.334 8.853 1.00 87.62 71 GLU A C 1
ATOM 581 O O . GLU A 1 71 ? -14.959 -3.600 9.436 1.00 87.62 71 GLU A O 1
ATOM 586 N N . ILE A 1 72 ? -13.905 -3.116 7.533 1.00 87.44 72 ILE A N 1
ATOM 587 C CA . ILE A 1 72 ? -15.129 -3.115 6.705 1.00 87.44 72 ILE A CA 1
ATOM 588 C C . ILE A 1 72 ? -15.878 -4.455 6.791 1.00 87.44 72 ILE A C 1
ATOM 590 O O . ILE A 1 72 ? -17.102 -4.485 6.926 1.00 87.44 72 ILE A O 1
ATOM 594 N N . VAL A 1 73 ? -15.149 -5.576 6.715 1.00 88.00 73 VAL A N 1
ATOM 595 C CA . VAL A 1 73 ? -15.738 -6.923 6.814 1.00 88.00 73 VAL A CA 1
ATOM 596 C C . VAL A 1 73 ? -16.289 -7.185 8.215 1.00 88.00 73 VAL A C 1
ATOM 598 O O . VAL A 1 73 ? -17.353 -7.788 8.347 1.00 88.00 73 VAL A O 1
ATOM 601 N N . LYS A 1 74 ? -15.594 -6.722 9.257 1.00 87.31 74 LYS A N 1
ATOM 602 C CA . LYS A 1 74 ? -16.036 -6.826 10.654 1.00 87.31 74 LYS A CA 1
ATOM 603 C C . LYS A 1 74 ? -17.350 -6.073 10.887 1.00 87.31 74 LYS A C 1
ATOM 605 O O . LYS A 1 74 ? -18.252 -6.630 11.506 1.00 87.31 74 LYS A O 1
ATOM 610 N N . ASP A 1 75 ? -17.497 -4.890 10.296 1.00 83.31 75 ASP A N 1
ATOM 611 C CA . ASP A 1 75 ? -18.722 -4.083 10.367 1.00 83.31 75 ASP A CA 1
ATOM 612 C C . ASP A 1 75 ? -19.796 -4.505 9.342 1.00 83.31 75 ASP A C 1
ATOM 614 O O . ASP A 1 75 ? -20.854 -3.885 9.245 1.00 83.31 75 ASP A O 1
ATOM 618 N N . SER A 1 76 ? -19.563 -5.595 8.594 1.00 83.19 76 SER A N 1
ATOM 619 C CA . SER A 1 76 ? -20.488 -6.151 7.592 1.00 83.19 76 SER A CA 1
ATOM 620 C C . SER A 1 76 ? -20.936 -5.143 6.523 1.00 83.19 76 SER A C 1
ATOM 622 O O . SER A 1 76 ? -22.054 -5.218 6.006 1.00 83.19 76 SER A O 1
ATOM 624 N N . VAL A 1 77 ? -20.063 -4.201 6.161 1.00 81.44 77 VAL A N 1
ATOM 625 C CA . VAL A 1 77 ? -20.338 -3.222 5.107 1.00 81.44 77 VAL A CA 1
ATOM 626 C C . VAL A 1 77 ? -20.101 -3.874 3.744 1.00 81.44 77 VAL A C 1
ATOM 628 O O . VAL A 1 77 ? -19.024 -4.401 3.464 1.00 81.44 77 VAL A O 1
ATOM 631 N N . ALA A 1 78 ? -21.117 -3.845 2.879 1.00 77.94 78 ALA A N 1
ATOM 632 C CA . ALA A 1 78 ? -21.015 -4.395 1.532 1.00 77.94 78 ALA A CA 1
ATOM 633 C C . ALA A 1 78 ? -20.030 -3.569 0.692 1.00 77.94 78 ALA A C 1
ATOM 635 O O . ALA A 1 78 ? -20.259 -2.388 0.430 1.00 77.94 78 ALA A O 1
ATOM 636 N N . ILE A 1 79 ? -18.940 -4.202 0.258 1.00 78.19 79 ILE A N 1
ATOM 637 C CA . ILE A 1 79 ? -18.011 -3.608 -0.703 1.00 78.19 79 ILE A CA 1
ATOM 638 C C . ILE A 1 79 ? -18.658 -3.748 -2.088 1.00 78.19 79 ILE A C 1
ATOM 640 O O . ILE A 1 79 ? -18.956 -4.877 -2.479 1.00 78.19 79 ILE A O 1
ATOM 644 N N . PRO A 1 80 ? -18.913 -2.648 -2.820 1.00 78.12 80 PRO A N 1
ATOM 645 C CA . PRO A 1 80 ? -19.429 -2.740 -4.179 1.00 78.12 80 PRO A CA 1
ATOM 646 C C . PRO A 1 80 ? -18.431 -3.484 -5.070 1.00 78.12 80 PRO A C 1
ATOM 648 O O . PRO A 1 80 ? -17.217 -3.314 -4.927 1.00 78.12 80 PRO A O 1
ATOM 651 N N . ASP A 1 81 ? -18.946 -4.294 -5.994 1.00 74.25 81 ASP A N 1
ATOM 652 C CA . ASP A 1 81 ? -18.107 -4.988 -6.967 1.00 74.25 81 ASP A CA 1
ATOM 653 C C . ASP A 1 81 ? -17.293 -3.972 -7.777 1.00 74.25 81 ASP A C 1
ATOM 655 O O . ASP A 1 81 ? -17.798 -2.927 -8.204 1.00 74.25 81 ASP A O 1
ATOM 659 N N . MET A 1 82 ? -16.006 -4.276 -7.964 1.00 69.31 82 MET A N 1
ATOM 660 C CA . MET A 1 82 ? -15.121 -3.454 -8.783 1.00 69.31 82 MET A CA 1
ATOM 661 C C . MET A 1 82 ? -15.699 -3.344 -10.203 1.00 69.31 82 MET A C 1
ATOM 663 O O . MET A 1 82 ? -16.173 -4.349 -10.740 1.00 69.31 82 MET A O 1
ATOM 667 N N . PRO A 1 83 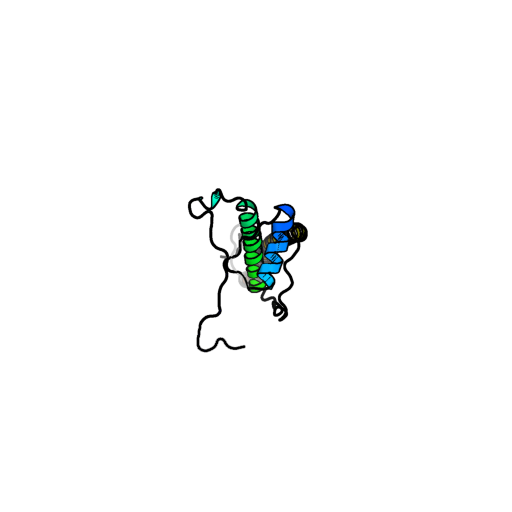? -15.650 -2.162 -10.840 1.00 70.12 83 PRO A N 1
ATOM 668 C CA . PRO A 1 83 ? -16.047 -2.037 -12.237 1.00 70.12 83 PRO A CA 1
ATOM 669 C C . PRO A 1 83 ? -15.207 -2.980 -13.116 1.00 70.12 83 PRO A C 1
ATOM 671 O O . PRO A 1 83 ? -14.017 -3.163 -12.865 1.00 70.12 83 PRO A O 1
ATOM 674 N N . GLU A 1 84 ? -15.804 -3.546 -14.175 1.00 65.06 84 GLU A N 1
ATOM 675 C CA . GLU A 1 84 ? -15.112 -4.451 -15.121 1.00 65.06 84 GLU A CA 1
ATOM 676 C C . GLU A 1 84 ? -13.880 -3.808 -15.787 1.00 65.06 84 GLU A C 1
ATOM 678 O O . GLU A 1 84 ? -12.999 -4.505 -16.289 1.00 65.06 84 GLU A O 1
ATOM 683 N N . VAL A 1 85 ? -13.803 -2.475 -15.791 1.00 73.25 85 VAL A N 1
ATOM 684 C CA . VAL A 1 85 ? -12.686 -1.724 -16.360 1.00 73.25 85 VAL A CA 1
ATOM 685 C C . VAL A 1 85 ? -11.661 -1.432 -15.270 1.00 73.25 85 VAL A C 1
ATOM 687 O O . VAL A 1 85 ? -11.884 -0.593 -14.396 1.00 73.25 85 VAL A O 1
ATOM 690 N N . ILE A 1 86 ? -10.511 -2.099 -15.364 1.00 72.94 86 ILE A N 1
ATOM 691 C CA . ILE A 1 86 ? -9.332 -1.775 -14.560 1.00 72.94 86 ILE A CA 1
ATOM 692 C C . ILE A 1 86 ? -8.905 -0.344 -14.930 1.00 72.94 86 ILE A C 1
ATOM 694 O O . ILE A 1 86 ? -8.694 -0.066 -16.116 1.00 72.94 86 ILE A O 1
ATOM 698 N N . PRO A 1 87 ? -8.816 0.584 -13.960 1.00 77.88 87 PRO A N 1
ATOM 699 C CA . PRO A 1 87 ? -8.386 1.945 -14.241 1.00 77.88 87 PRO A CA 1
ATOM 700 C C . PRO A 1 87 ? -6.945 1.956 -14.758 1.00 77.88 87 PRO A C 1
ATOM 702 O O . PRO A 1 87 ? -6.145 1.078 -14.431 1.00 77.88 87 PRO A O 1
ATOM 705 N N . ARG A 1 88 ? -6.620 2.974 -15.561 1.00 78.75 88 ARG A N 1
ATOM 706 C CA . ARG A 1 88 ? -5.247 3.202 -16.026 1.00 78.75 88 ARG A CA 1
ATOM 707 C C . ARG A 1 88 ? -4.297 3.399 -14.853 1.00 78.75 88 ARG A C 1
ATOM 709 O O . ARG A 1 88 ? -4.709 3.825 -13.771 1.00 78.75 88 ARG A O 1
ATOM 716 N N . THR A 1 89 ? -3.025 3.114 -15.100 1.00 83.00 89 THR A N 1
ATOM 717 C CA . THR A 1 89 ? -1.971 3.279 -14.102 1.00 83.00 89 THR A CA 1
ATOM 718 C C . THR A 1 89 ? -1.956 4.732 -13.607 1.00 83.00 89 THR A C 1
ATOM 720 O O . THR A 1 89 ? -1.887 5.646 -14.434 1.00 83.00 89 THR A O 1
ATOM 723 N N . PRO A 1 90 ? -2.039 4.973 -12.286 1.00 83.88 90 PRO A N 1
ATOM 724 C CA . PRO A 1 90 ? -2.044 6.324 -11.737 1.00 83.88 90 PRO A CA 1
ATOM 725 C C . PRO A 1 90 ? -0.709 7.030 -11.976 1.00 83.88 90 PRO A C 1
ATOM 727 O O . PRO A 1 90 ? 0.336 6.398 -12.133 1.00 83.88 90 PRO A O 1
ATOM 730 N N . ASN A 1 91 ? -0.718 8.361 -11.968 1.00 84.44 91 ASN A N 1
ATOM 731 C CA . ASN A 1 91 ? 0.518 9.131 -12.085 1.00 84.44 91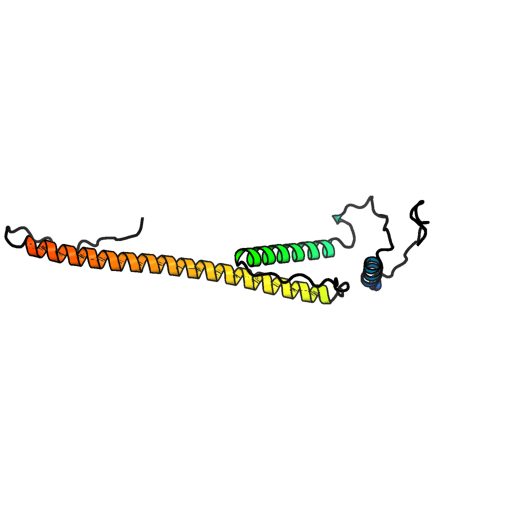 ASN A CA 1
ATOM 732 C C . ASN A 1 91 ? 1.356 9.045 -10.800 1.00 84.44 91 ASN A C 1
ATOM 734 O O . ASN A 1 91 ? 0.834 8.949 -9.692 1.00 84.44 91 ASN A O 1
ATOM 738 N N . SER A 1 92 ? 2.675 9.220 -10.918 1.00 81.00 92 SER A N 1
ATOM 739 C CA . SER A 1 92 ? 3.586 9.210 -9.760 1.00 81.00 92 SER A CA 1
ATOM 740 C C . SER A 1 92 ? 3.252 10.258 -8.688 1.00 81.00 92 SER A C 1
ATOM 742 O O . SER A 1 92 ? 3.516 10.037 -7.509 1.00 81.00 92 SER A O 1
ATOM 744 N N . ARG A 1 93 ? 2.642 11.388 -9.074 1.00 84.00 93 ARG A N 1
ATOM 745 C CA . ARG A 1 93 ? 2.136 12.406 -8.135 1.00 84.00 93 ARG A CA 1
ATOM 746 C C . ARG A 1 93 ? 0.875 11.950 -7.408 1.00 84.00 93 ARG A C 1
ATOM 748 O O . ARG A 1 93 ? 0.779 12.141 -6.204 1.00 84.00 93 ARG A O 1
ATOM 755 N N . GLU A 1 94 ? -0.037 11.300 -8.123 1.00 85.81 94 GLU A N 1
ATOM 756 C CA . GLU A 1 94 ? -1.290 10.790 -7.558 1.00 85.81 94 GLU A CA 1
ATOM 757 C C . GLU A 1 94 ? -1.020 9.715 -6.501 1.00 85.81 94 GLU A C 1
ATOM 759 O O . GLU A 1 94 ? -1.739 9.650 -5.513 1.00 85.81 94 GLU A O 1
ATOM 764 N N . ILE A 1 95 ? 0.062 8.934 -6.632 1.00 85.81 95 ILE A N 1
ATOM 765 C CA . ILE A 1 95 ? 0.494 7.985 -5.589 1.00 85.81 95 ILE A CA 1
ATOM 766 C C . ILE A 1 95 ? 0.721 8.689 -4.245 1.00 85.81 95 ILE A C 1
ATOM 768 O O . ILE A 1 95 ? 0.392 8.133 -3.201 1.00 85.81 95 ILE A O 1
ATOM 772 N N . ILE A 1 96 ? 1.276 9.905 -4.257 1.00 88.25 96 ILE A N 1
ATOM 773 C CA . ILE A 1 96 ? 1.551 10.656 -3.027 1.00 88.25 96 ILE A CA 1
ATOM 774 C C . ILE A 1 96 ? 0.249 11.106 -2.370 1.00 88.25 96 ILE A C 1
ATOM 776 O O . ILE A 1 96 ? 0.082 10.955 -1.161 1.00 88.25 96 ILE A O 1
ATOM 780 N N . ASP A 1 97 ? -0.686 11.605 -3.171 1.00 91.12 97 ASP A N 1
ATOM 781 C CA . ASP A 1 97 ? -1.992 12.028 -2.675 1.00 91.12 97 ASP A CA 1
ATOM 782 C C . ASP A 1 97 ? -2.798 10.828 -2.147 1.00 91.12 97 ASP A C 1
ATOM 784 O O . ASP A 1 97 ? -3.433 10.923 -1.096 1.00 91.12 97 ASP A O 1
ATOM 788 N N . LEU A 1 98 ? -2.724 9.679 -2.830 1.00 89.06 98 LEU A N 1
ATOM 789 C CA . LEU A 1 98 ? -3.350 8.426 -2.402 1.00 89.06 98 LEU A CA 1
ATOM 790 C C . LEU A 1 98 ? -2.770 7.912 -1.083 1.00 89.06 98 LEU A C 1
ATOM 792 O O . LEU A 1 98 ? -3.524 7.460 -0.226 1.00 89.06 98 LEU A O 1
ATOM 796 N N . GLU A 1 99 ? -1.454 7.992 -0.888 1.00 90.56 99 GLU A N 1
ATOM 797 C CA . GLU A 1 99 ? -0.830 7.617 0.383 1.00 90.56 99 GLU A CA 1
ATOM 798 C C . GLU A 1 99 ? -1.338 8.493 1.533 1.00 90.56 99 GLU A C 1
ATOM 800 O O . GLU A 1 99 ? -1.740 7.963 2.570 1.00 90.56 99 GLU A O 1
ATOM 805 N N . ALA A 1 100 ? -1.387 9.813 1.335 1.00 92.88 100 ALA A N 1
ATOM 806 C CA . ALA A 1 100 ? -1.879 10.744 2.346 1.00 92.88 100 ALA A CA 1
ATOM 807 C C . ALA A 1 100 ? -3.362 10.504 2.677 1.00 92.88 100 ALA A C 1
ATOM 809 O O . ALA A 1 100 ? -3.766 10.566 3.840 1.00 92.88 100 ALA A O 1
ATOM 810 N N . GLN A 1 101 ? -4.180 10.200 1.666 1.00 93.00 101 GLN A N 1
ATOM 811 C CA . GLN A 1 101 ? -5.582 9.833 1.865 1.00 93.00 101 GLN A CA 1
ATOM 812 C C . GLN A 1 101 ? -5.715 8.523 2.644 1.00 93.00 101 GLN A C 1
ATOM 814 O O . GLN A 1 101 ? -6.467 8.483 3.615 1.00 93.00 101 GLN A O 1
ATOM 819 N N . LEU A 1 102 ? -4.963 7.483 2.268 1.00 92.69 102 LEU A N 1
ATOM 820 C CA . LEU A 1 102 ? -4.977 6.194 2.962 1.00 92.69 102 LEU A CA 1
ATOM 821 C C . LEU A 1 102 ? -4.552 6.336 4.423 1.00 92.69 102 LEU A C 1
ATOM 823 O O . LEU A 1 102 ? -5.215 5.795 5.304 1.00 92.69 102 LEU A O 1
ATOM 827 N N . GLU A 1 103 ? -3.488 7.091 4.690 1.00 93.88 103 GLU A N 1
ATOM 828 C CA . GLU A 1 103 ? -3.015 7.357 6.048 1.00 93.88 103 GLU A CA 1
ATOM 829 C C . GLU A 1 103 ? -4.063 8.075 6.894 1.00 93.88 103 GLU A C 1
ATOM 831 O O . GLU A 1 103 ? -4.335 7.667 8.021 1.00 93.88 103 GLU A O 1
ATOM 836 N N . LYS A 1 104 ? -4.702 9.105 6.335 1.00 95.12 104 LYS A N 1
ATOM 837 C CA . LYS A 1 104 ? -5.782 9.807 7.021 1.00 95.12 104 LYS A CA 1
ATOM 838 C C . LYS A 1 104 ? -6.946 8.865 7.341 1.00 95.12 104 LYS A C 1
ATOM 840 O O . LYS A 1 104 ? -7.402 8.845 8.478 1.00 95.12 104 LYS A O 1
ATOM 845 N N . THR A 1 105 ? -7.397 8.070 6.370 1.00 92.12 105 THR A N 1
ATOM 846 C CA . THR A 1 105 ? -8.517 7.138 6.578 1.00 92.12 105 THR A CA 1
ATOM 847 C C . THR A 1 105 ? -8.190 6.027 7.573 1.00 92.12 105 THR A C 1
ATOM 849 O O . THR A 1 105 ? -9.050 5.651 8.362 1.00 92.12 105 THR A O 1
ATOM 852 N N . GLU A 1 106 ? -6.958 5.511 7.571 1.00 92.56 106 GLU A N 1
ATOM 853 C CA . GLU A 1 106 ? -6.511 4.513 8.546 1.00 92.56 106 GLU A CA 1
ATOM 854 C C . GLU A 1 106 ? -6.559 5.091 9.963 1.00 92.56 106 GLU A C 1
ATOM 856 O O . GLU A 1 106 ? -7.158 4.476 10.843 1.00 92.56 106 GLU A O 1
ATOM 861 N N . ASN A 1 107 ? -6.002 6.288 10.167 1.00 94.38 107 ASN A N 1
ATOM 862 C CA . ASN A 1 107 ? -6.013 6.951 11.471 1.00 94.38 107 ASN A CA 1
ATOM 863 C C . ASN A 1 107 ? -7.444 7.223 11.956 1.00 94.38 107 ASN A C 1
ATOM 865 O O . ASN A 1 107 ? -7.763 6.921 13.102 1.00 94.38 107 ASN A O 1
ATOM 869 N N . GLU A 1 108 ? -8.328 7.708 11.078 1.00 94.12 108 GLU A N 1
ATOM 870 C CA . GLU A 1 108 ? -9.744 7.919 11.408 1.00 94.12 108 GLU A CA 1
ATOM 871 C C . GLU A 1 108 ? -10.435 6.612 11.837 1.00 94.12 108 GLU A C 1
ATOM 873 O O . GLU A 1 108 ? -11.170 6.600 12.823 1.00 94.12 108 GLU A O 1
ATOM 878 N N . ILE A 1 109 ? -10.185 5.495 11.145 1.00 90.75 109 ILE A N 1
ATOM 879 C CA . ILE A 1 109 ? -10.768 4.188 11.496 1.00 90.75 109 ILE A CA 1
ATOM 880 C C . ILE A 1 109 ? -10.230 3.682 12.838 1.00 90.75 109 ILE A C 1
ATOM 882 O O . ILE A 1 109 ? -11.005 3.176 13.653 1.00 90.75 109 ILE A O 1
ATOM 886 N N . VAL A 1 110 ? -8.927 3.826 13.089 1.00 92.75 110 VAL A N 1
ATOM 887 C CA . VAL A 1 110 ? -8.308 3.422 14.359 1.00 92.75 110 VAL A CA 1
ATOM 888 C C . VAL A 1 110 ? -8.899 4.226 15.518 1.00 92.75 110 VAL A C 1
ATOM 890 O O . VAL A 1 110 ? -9.376 3.633 16.485 1.00 92.75 110 VAL A O 1
ATOM 893 N N . GLU A 1 111 ? -8.958 5.554 15.396 1.00 94.69 111 GLU A N 1
ATOM 894 C CA . GLU A 1 111 ? -9.527 6.436 16.422 1.00 94.69 111 GLU A CA 1
ATOM 895 C C . GLU A 1 111 ? -11.011 6.138 16.684 1.00 94.69 111 GLU A C 1
ATOM 897 O O . GLU A 1 111 ? -11.449 6.073 17.836 1.00 94.69 111 GLU A O 1
ATOM 902 N N . LEU A 1 112 ? -11.801 5.914 15.628 1.00 92.31 112 LEU A N 1
ATOM 903 C CA . LEU A 1 112 ? -13.215 5.558 15.760 1.00 92.31 112 LEU A CA 1
ATOM 904 C C . LEU A 1 112 ? -13.403 4.197 16.434 1.00 92.31 112 LEU A C 1
ATOM 906 O O . LEU A 1 112 ? -14.297 4.055 17.267 1.00 92.31 112 LEU A O 1
ATOM 910 N N . SER A 1 113 ? -12.565 3.212 16.110 1.00 90.25 113 SER A N 1
ATOM 911 C CA . SER A 1 113 ? -12.590 1.887 16.734 1.00 90.25 113 SER A CA 1
ATOM 912 C C . SER A 1 113 ? -12.264 1.965 18.228 1.00 90.25 113 SER A C 1
ATOM 914 O O . SER A 1 113 ? -12.987 1.401 19.053 1.00 90.25 113 SER A O 1
ATOM 916 N N . GLU A 1 114 ? -11.227 2.717 18.605 1.00 93.69 114 GLU A N 1
ATOM 917 C CA . GLU A 1 114 ? -10.860 2.936 20.008 1.00 93.69 114 GLU A CA 1
ATOM 918 C C . GLU A 1 114 ? -11.969 3.655 20.785 1.00 93.69 114 GLU A C 1
ATOM 920 O O . GLU A 1 114 ? -12.360 3.208 21.866 1.00 93.69 114 GLU A O 1
ATOM 925 N N . ASN A 1 115 ? -12.533 4.721 20.212 1.00 94.44 115 ASN A N 1
ATOM 926 C CA . ASN A 1 115 ? -13.627 5.465 20.829 1.00 94.44 115 ASN A CA 1
ATOM 927 C C . ASN A 1 115 ? -14.895 4.606 20.975 1.00 94.44 115 ASN A C 1
ATOM 929 O O . ASN A 1 115 ? -15.536 4.618 22.024 1.00 94.44 115 ASN A O 1
ATOM 933 N N . ASN A 1 116 ? -15.234 3.802 19.963 1.00 91.44 116 ASN A N 1
ATOM 934 C CA . ASN A 1 116 ? -16.375 2.890 20.024 1.00 91.44 116 ASN A CA 1
ATOM 935 C C . ASN A 1 116 ? -16.195 1.845 21.137 1.00 91.44 116 ASN A C 1
ATOM 937 O O . ASN A 1 116 ? -17.096 1.652 21.951 1.00 91.44 116 ASN A O 1
ATOM 941 N N . ASN A 1 117 ? -15.010 1.237 21.248 1.00 92.00 117 ASN A N 1
ATOM 942 C CA . ASN A 1 117 ? -14.715 0.289 22.326 1.00 92.00 117 ASN A CA 1
ATOM 943 C C . ASN A 1 117 ? -14.813 0.944 23.712 1.00 92.00 117 ASN A C 1
ATOM 945 O O . ASN A 1 117 ? -15.435 0.378 24.611 1.00 92.00 117 ASN A O 1
ATOM 949 N N . ALA A 1 118 ? -14.261 2.149 23.879 1.00 93.94 118 ALA A N 1
ATOM 950 C CA . ALA A 1 118 ? -14.355 2.894 25.131 1.00 93.94 118 ALA A CA 1
ATOM 951 C C . ALA A 1 118 ? -15.811 3.247 25.480 1.00 93.94 118 ALA A C 1
ATOM 953 O O . ALA A 1 118 ? -16.234 3.119 26.630 1.00 93.94 118 ALA A O 1
ATOM 954 N N . LEU A 1 119 ? -16.610 3.665 24.496 1.00 93.88 119 LEU A N 1
ATOM 955 C CA . LEU A 1 119 ? -18.023 3.977 24.693 1.00 93.88 119 LEU A CA 1
ATOM 956 C C . LEU A 1 119 ? -18.826 2.731 25.081 1.00 93.88 119 LEU A C 1
ATOM 958 O O . LEU A 1 119 ? -19.651 2.794 25.992 1.00 93.88 119 LEU A O 1
ATOM 962 N N . LEU A 1 120 ? -18.569 1.602 24.422 1.00 92.88 120 LEU A N 1
ATOM 963 C CA . LEU A 1 120 ? -19.244 0.337 24.690 1.00 92.88 120 LEU A CA 1
ATOM 964 C C . LEU A 1 120 ? -18.880 -0.192 26.081 1.00 92.88 120 LEU A C 1
ATOM 966 O O . LEU A 1 120 ? -19.766 -0.628 26.812 1.00 92.88 120 LEU A O 1
ATOM 970 N N . GLN A 1 121 ? -17.617 -0.059 26.497 1.00 93.81 121 GLN A N 1
ATOM 971 C CA . GLN A 1 121 ? -17.187 -0.375 27.859 1.00 93.81 121 GLN A CA 1
ATOM 972 C C . GLN A 1 121 ? -17.905 0.496 28.900 1.00 93.81 121 GLN A C 1
ATOM 974 O O . GLN A 1 121 ? -18.532 -0.041 29.811 1.00 93.81 121 GLN A O 1
ATOM 979 N N . ASN A 1 122 ? -17.913 1.821 28.721 1.00 94.06 122 ASN A N 1
ATOM 980 C CA . ASN A 1 122 ? -18.633 2.734 29.617 1.00 94.06 122 ASN A CA 1
ATOM 981 C C . ASN A 1 122 ? -20.136 2.411 29.682 1.00 94.06 122 ASN A C 1
ATOM 983 O O . ASN A 1 122 ? -20.750 2.455 30.747 1.00 94.06 122 ASN A O 1
ATOM 987 N N . PHE A 1 123 ? -20.748 2.076 28.543 1.00 93.88 123 PHE A N 1
ATOM 988 C CA . PHE A 1 123 ? -22.153 1.686 28.486 1.00 93.88 123 PHE A CA 1
ATOM 989 C C . PHE A 1 123 ? -22.421 0.376 29.238 1.00 93.88 123 PHE A C 1
ATOM 991 O O . PHE A 1 123 ? -23.423 0.288 29.953 1.00 93.88 123 PHE A O 1
ATOM 998 N N . MET A 1 124 ? -21.545 -0.626 29.107 1.00 93.25 124 MET A N 1
ATOM 999 C CA . MET A 1 124 ? -21.650 -1.888 29.848 1.00 93.25 124 MET A CA 1
ATOM 1000 C C . MET A 1 124 ? -21.531 -1.651 31.356 1.00 93.25 124 MET A C 1
ATOM 1002 O O . MET A 1 124 ? -22.430 -2.052 32.091 1.00 93.25 124 MET A O 1
ATOM 1006 N N . GLU A 1 125 ? -20.520 -0.903 31.804 1.00 91.75 125 GLU A N 1
ATOM 1007 C CA . GLU A 1 125 ? -20.310 -0.571 33.222 1.00 91.75 125 GLU A CA 1
ATOM 1008 C C . GLU A 1 125 ? -21.517 0.173 33.827 1.00 91.75 125 GLU A C 1
ATOM 1010 O O . GLU A 1 125 ? -22.010 -0.164 34.908 1.00 91.75 125 GLU A O 1
ATOM 1015 N N . LEU A 1 126 ? -22.068 1.156 33.106 1.00 92.56 126 LEU A N 1
ATOM 1016 C CA . LEU A 1 126 ? -23.270 1.877 33.537 1.00 92.56 126 LEU A CA 1
ATOM 1017 C C . LEU A 1 126 ? -24.520 0.990 33.536 1.00 92.56 126 LEU A C 1
ATOM 1019 O O . LEU A 1 126 ? -25.391 1.140 34.397 1.00 92.56 126 LEU A O 1
ATOM 1023 N N . THR A 1 127 ? -24.626 0.065 32.582 1.00 91.62 127 THR A N 1
ATOM 1024 C CA . THR A 1 127 ? -25.739 -0.887 32.514 1.00 91.62 127 THR A CA 1
ATOM 1025 C C . THR A 1 127 ? -25.685 -1.866 33.680 1.00 91.62 127 THR A C 1
ATOM 1027 O O . THR A 1 127 ? -26.721 -2.137 34.289 1.00 91.62 127 THR A O 1
ATOM 1030 N N . GLU A 1 128 ? -24.503 -2.356 34.043 1.00 91.25 128 GLU A N 1
ATOM 1031 C CA . GLU A 1 128 ? -24.294 -3.186 35.230 1.00 91.25 128 GLU A CA 1
ATOM 1032 C C . GLU A 1 128 ? -24.685 -2.433 36.502 1.00 91.25 128 GLU A C 1
ATOM 1034 O O . GLU A 1 128 ? -25.500 -2.932 37.283 1.00 91.25 128 GLU A O 1
ATOM 1039 N N . LEU A 1 129 ? -24.205 -1.194 36.669 1.00 89.31 129 LEU A N 1
ATOM 1040 C CA . LEU A 1 129 ? -24.567 -0.344 37.804 1.00 89.31 129 LEU A CA 1
ATOM 1041 C C . LEU A 1 129 ? -26.088 -0.148 37.896 1.00 89.31 129 LEU A C 1
ATOM 1043 O O . LEU A 1 129 ? -26.670 -0.278 38.975 1.00 89.31 129 LEU A O 1
ATOM 1047 N N . LYS A 1 130 ? -26.751 0.118 36.764 1.00 89.88 130 LYS A N 1
ATOM 1048 C CA . LYS A 1 130 ? -28.211 0.249 36.702 1.00 89.88 130 LYS A CA 1
ATOM 1049 C C . LYS A 1 130 ? -28.906 -1.023 37.201 1.00 89.88 130 LYS A C 1
ATOM 1051 O O . LYS A 1 130 ? -29.800 -0.930 38.041 1.00 89.88 130 LYS A O 1
ATOM 1056 N N . HIS A 1 131 ? -28.491 -2.200 36.731 1.00 88.62 131 HIS A N 1
ATOM 1057 C CA . HIS A 1 131 ? -29.091 -3.469 37.157 1.00 88.62 131 HIS A CA 1
ATOM 1058 C C . HIS A 1 131 ? -28.838 -3.763 38.640 1.00 88.62 131 HIS A C 1
ATOM 1060 O O . HIS A 1 131 ? -29.744 -4.240 39.329 1.00 88.62 131 HIS A O 1
ATOM 1066 N N . VAL A 1 132 ? -27.645 -3.446 39.157 1.00 89.38 132 VAL A N 1
ATOM 1067 C CA . VAL A 1 132 ? -27.338 -3.557 40.590 1.00 89.38 132 VAL A CA 1
ATOM 1068 C C . VAL A 1 132 ? -28.285 -2.675 41.397 1.00 89.38 132 VAL A C 1
ATOM 1070 O O . VAL A 1 132 ? -28.876 -3.160 42.361 1.00 89.38 132 VAL A O 1
ATOM 1073 N N . LEU A 1 133 ? -28.494 -1.418 40.997 1.00 85.75 133 LEU A N 1
ATOM 1074 C CA . LEU A 1 133 ? -29.399 -0.499 41.694 1.00 85.75 133 LEU A CA 1
ATOM 1075 C C . LEU A 1 133 ? -30.854 -0.989 41.681 1.00 85.75 133 LEU A C 1
ATOM 1077 O O . LEU A 1 133 ? -31.484 -1.022 42.737 1.00 85.75 133 LEU A O 1
ATOM 1081 N N . GLU A 1 134 ? -31.369 -1.436 40.532 1.00 86.12 134 GLU A N 1
ATOM 1082 C CA . GLU A 1 134 ? -32.739 -1.960 40.413 1.00 86.12 134 GLU A CA 1
ATOM 1083 C C . GLU A 1 134 ? -32.958 -3.203 41.291 1.00 86.12 134 GLU A C 1
ATOM 1085 O O . GLU A 1 134 ? -33.935 -3.283 42.040 1.00 86.12 134 GLU A O 1
ATOM 1090 N N . LYS A 1 135 ? -32.031 -4.170 41.260 1.00 84.75 135 LYS A N 1
ATOM 1091 C CA . LYS A 1 135 ? -32.124 -5.389 42.082 1.00 84.75 135 LYS A CA 1
ATOM 1092 C C . LYS A 1 135 ? -31.954 -5.100 43.569 1.00 84.75 135 LYS A C 1
ATOM 1094 O O . LYS A 1 135 ? -32.646 -5.701 44.389 1.00 84.75 135 LYS A O 1
ATOM 1099 N N . THR A 1 136 ? -31.076 -4.163 43.913 1.00 83.00 136 THR A N 1
ATOM 1100 C CA . THR A 1 136 ? -30.855 -3.729 45.294 1.00 83.00 136 THR A CA 1
ATOM 1101 C C . THR A 1 136 ? -32.102 -3.041 45.850 1.00 83.00 136 THR A C 1
ATOM 1103 O O . THR A 1 136 ? -32.526 -3.356 46.959 1.00 83.00 136 THR A O 1
ATOM 1106 N N . GLN A 1 137 ? -32.753 -2.172 45.070 1.00 78.12 137 GLN A N 1
ATOM 1107 C CA . GLN A 1 137 ? -34.005 -1.526 45.468 1.00 78.12 137 GLN A CA 1
ATOM 1108 C C . GLN A 1 137 ? -35.116 -2.549 45.749 1.00 78.12 137 GLN A C 1
ATOM 1110 O O . GLN A 1 137 ? -35.753 -2.459 46.798 1.00 78.12 137 GLN A O 1
ATOM 1115 N N . VAL A 1 138 ? -35.304 -3.542 44.869 1.00 77.88 138 VAL A N 1
ATOM 1116 C CA . VAL A 1 138 ? -36.282 -4.629 45.080 1.00 77.88 138 VAL A CA 1
ATOM 1117 C C . VAL A 1 138 ? -35.951 -5.438 46.339 1.00 77.88 138 VAL A C 1
ATOM 1119 O O . VAL A 1 138 ? -36.825 -5.699 47.163 1.00 77.88 138 VAL A O 1
ATOM 1122 N N . PHE A 1 139 ? -34.678 -5.777 46.546 1.00 76.25 139 PHE A N 1
ATOM 1123 C CA . PHE A 1 139 ? -34.231 -6.513 47.728 1.00 76.25 139 PHE A CA 1
ATOM 1124 C C . PHE A 1 139 ? -34.505 -5.761 49.041 1.00 76.25 139 PHE A C 1
ATOM 1126 O O . PHE A 1 139 ? -34.908 -6.374 50.032 1.00 76.25 139 PHE A O 1
ATOM 1133 N N . PHE A 1 140 ? -34.322 -4.436 49.064 1.00 74.88 140 PHE A N 1
ATOM 1134 C CA . PHE A 1 140 ? -34.662 -3.618 50.232 1.00 74.88 140 PHE A CA 1
ATOM 1135 C C . PHE A 1 140 ? -36.170 -3.442 50.423 1.00 74.88 140 PHE A C 1
ATOM 1137 O O . PHE A 1 140 ? -36.617 -3.436 51.570 1.00 74.88 140 PHE A O 1
ATOM 1144 N N . SER A 1 141 ? -36.962 -3.347 49.349 1.00 72.25 141 SER A N 1
ATOM 1145 C CA . SER A 1 141 ? -38.426 -3.294 49.463 1.00 72.25 141 SER A CA 1
ATOM 1146 C C . SER A 1 141 ? -39.046 -4.620 49.915 1.00 72.25 141 SER A C 1
ATOM 1148 O O . SER A 1 141 ? -40.025 -4.613 50.655 1.00 72.25 141 SER A O 1
ATOM 1150 N N . ASP A 1 142 ? -38.470 -5.763 49.535 1.00 60.59 142 ASP A N 1
ATOM 1151 C CA . ASP A 1 142 ? -38.935 -7.066 50.023 1.00 60.59 142 ASP A CA 1
ATOM 1152 C C . ASP A 1 142 ? -38.546 -7.279 51.492 1.00 60.59 142 ASP A C 1
ATOM 1154 O O . ASP A 1 142 ? -39.357 -7.745 52.293 1.00 60.59 142 ASP A O 1
ATOM 1158 N N . LYS A 1 143 ? -37.338 -6.865 51.902 1.00 56.06 143 LYS A N 1
ATOM 1159 C CA . LYS A 1 143 ? -36.908 -6.945 53.308 1.00 56.06 143 LYS A CA 1
ATOM 1160 C C . LYS A 1 143 ? -37.684 -6.024 54.247 1.00 56.06 143 LYS A C 1
ATOM 1162 O O . LYS A 1 143 ? -37.912 -6.418 55.388 1.00 56.06 143 LYS A O 1
ATOM 1167 N N . SER A 1 144 ? -38.120 -4.844 53.800 1.00 52.50 144 SER A N 1
ATOM 1168 C CA . SER A 1 144 ? -38.997 -3.987 54.610 1.00 52.50 144 SER A CA 1
ATOM 1169 C C . SER A 1 144 ? -40.393 -4.598 54.795 1.00 52.50 144 SER A C 1
ATOM 1171 O O . SER A 1 144 ? -40.997 -4.428 55.853 1.00 52.50 144 SER A O 1
ATOM 1173 N N . ASN A 1 145 ? -40.875 -5.393 53.833 1.00 46.56 145 ASN A N 1
ATOM 1174 C CA . ASN A 1 145 ? -42.104 -6.178 53.985 1.00 46.56 145 ASN A CA 1
ATOM 1175 C C . ASN A 1 145 ? -41.940 -7.385 54.925 1.00 46.56 145 ASN A C 1
ATOM 1177 O O . ASN A 1 145 ? -42.859 -7.683 55.683 1.00 46.56 145 ASN A O 1
ATOM 1181 N N . VAL A 1 146 ? -40.779 -8.051 54.933 1.00 49.91 146 VAL A N 1
ATOM 1182 C CA . VAL A 1 146 ? -40.506 -9.164 55.865 1.00 49.91 146 VAL A CA 1
ATOM 1183 C C . VAL A 1 146 ? -40.289 -8.659 57.299 1.00 49.91 146 VAL A C 1
ATOM 1185 O O . VAL A 1 146 ? -40.831 -9.241 58.233 1.00 49.91 146 VAL A O 1
ATOM 1188 N N . GLN A 1 147 ? -39.609 -7.521 57.492 1.00 47.84 147 GLN A N 1
ATOM 1189 C CA . GLN A 1 147 ? -39.472 -6.897 58.820 1.00 47.84 147 GLN A CA 1
ATOM 1190 C C . GLN A 1 147 ? -40.813 -6.414 59.397 1.00 47.84 147 GLN A C 1
ATOM 1192 O O . GLN A 1 147 ? -40.998 -6.452 60.611 1.00 47.84 147 GLN A O 1
ATOM 1197 N N . ASN A 1 148 ? -41.779 -6.035 58.552 1.00 41.16 148 ASN A N 1
ATOM 1198 C CA . ASN A 1 148 ? -43.135 -5.711 59.004 1.00 41.16 148 ASN A CA 1
ATOM 1199 C C . ASN A 1 148 ? -43.969 -6.942 59.408 1.00 41.16 148 ASN A C 1
ATOM 1201 O O . ASN A 1 148 ? -44.956 -6.774 60.122 1.00 41.16 148 ASN A O 1
ATOM 1205 N N . LEU A 1 149 ? -43.590 -8.164 59.005 1.00 42.53 149 LEU A N 1
ATOM 1206 C CA . LEU A 1 149 ? -44.244 -9.400 59.465 1.00 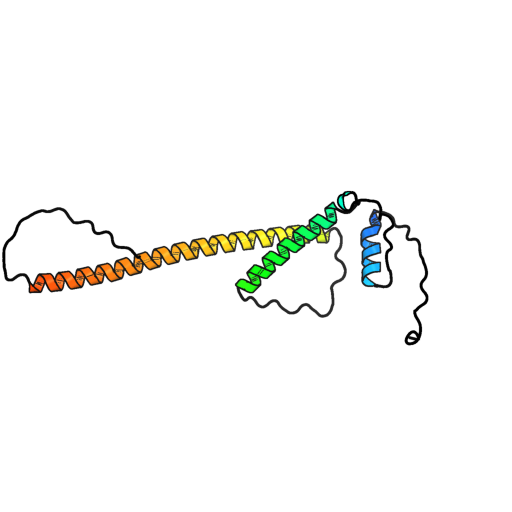42.53 149 LEU A CA 1
ATOM 1207 C C . LEU A 1 149 ? -43.608 -9.999 60.732 1.00 42.53 149 LEU A C 1
ATOM 1209 O O . LEU A 1 149 ? -44.263 -10.787 61.409 1.00 42.53 149 LEU A O 1
ATOM 1213 N N . GLU A 1 150 ? -42.377 -9.616 61.084 1.00 37.22 150 GLU A N 1
ATOM 1214 C CA . GLU A 1 150 ? -41.691 -10.075 62.307 1.00 37.22 150 GLU A CA 1
ATOM 1215 C C . GLU A 1 150 ? -41.738 -9.057 63.465 1.00 37.22 150 GLU A C 1
ATOM 1217 O O . GLU A 1 150 ? -41.321 -9.363 64.581 1.00 37.22 150 GLU A O 1
ATOM 1222 N N . ALA A 1 151 ? -42.335 -7.876 63.269 1.00 40.41 151 ALA A N 1
ATOM 1223 C CA . ALA A 1 151 ? -42.505 -6.846 64.303 1.00 40.41 151 ALA A CA 1
ATOM 1224 C C . ALA A 1 151 ? -43.639 -7.132 65.321 1.00 40.41 151 ALA A C 1
ATOM 1226 O O . ALA A 1 151 ? -44.273 -6.215 65.844 1.00 40.41 151 ALA A O 1
ATOM 1227 N N . THR A 1 152 ? -43.869 -8.403 65.656 1.00 38.50 152 THR A N 1
ATOM 1228 C CA . THR A 1 152 ? -44.590 -8.825 66.868 1.00 38.50 152 THR A CA 1
ATOM 1229 C C . THR A 1 152 ? -43.786 -9.894 67.602 1.00 38.50 152 THR A C 1
ATOM 1231 O O . THR A 1 152 ? -44.200 -11.047 67.683 1.00 38.50 152 THR A O 1
ATOM 1234 N N . GLY A 1 153 ? -42.626 -9.525 68.148 1.00 37.03 153 GLY A N 1
ATOM 1235 C CA . GLY A 1 153 ? -41.940 -10.374 69.122 1.00 37.03 153 GLY A CA 1
ATOM 1236 C C . GLY A 1 153 ? -40.453 -10.095 69.305 1.00 37.03 153 GLY A C 1
ATOM 1237 O O . GLY A 1 153 ? -39.637 -10.636 68.574 1.00 37.03 153 GLY A O 1
ATOM 1238 N N . GLY A 1 154 ? -40.113 -9.370 70.375 1.00 30.75 154 GLY A N 1
ATOM 1239 C CA . GLY A 1 154 ? -38.827 -9.525 71.065 1.00 30.75 154 GLY A CA 1
ATOM 1240 C C . GLY A 1 154 ? -37.803 -8.413 70.845 1.00 30.75 154 GLY A C 1
ATOM 1241 O O . GLY A 1 154 ? -37.258 -8.239 69.764 1.00 30.75 154 GLY A O 1
ATOM 1242 N N . GLU A 1 155 ? -37.522 -7.692 71.928 1.00 40.56 155 GLU A N 1
ATOM 1243 C CA . GLU A 1 155 ? -36.456 -6.702 72.087 1.00 40.56 155 GLU A CA 1
ATOM 1244 C C . GLU A 1 155 ? -35.058 -7.280 71.793 1.00 40.56 155 GLU A C 1
ATOM 1246 O O . GLU A 1 155 ? -34.722 -8.344 72.310 1.00 40.56 155 GLU A O 1
ATOM 1251 N N . ALA A 1 156 ? -34.197 -6.534 71.086 1.00 33.41 156 ALA A N 1
ATOM 1252 C CA . ALA A 1 156 ? -32.745 -6.582 71.294 1.00 33.41 156 ALA A CA 1
ATOM 1253 C C . ALA A 1 156 ? -32.006 -5.381 70.668 1.00 33.41 156 ALA A C 1
ATOM 1255 O O . ALA A 1 156 ? -32.023 -5.173 69.462 1.00 33.41 156 ALA A O 1
ATOM 1256 N N . ALA A 1 157 ? -31.311 -4.657 71.548 1.00 35.78 157 ALA A N 1
ATOM 1257 C CA . ALA A 1 157 ? -29.990 -4.047 71.387 1.00 35.78 157 ALA A CA 1
ATOM 1258 C C . ALA A 1 157 ? -29.674 -3.166 70.156 1.00 35.78 157 ALA A C 1
ATOM 1260 O O . ALA A 1 157 ? -29.416 -3.603 69.040 1.00 35.78 157 ALA A O 1
ATOM 1261 N N . ASN A 1 158 ? -29.530 -1.887 70.489 1.00 47.72 158 ASN A N 1
ATOM 1262 C CA . ASN A 1 158 ? -28.851 -0.818 69.776 1.00 47.72 158 ASN A CA 1
ATOM 1263 C C . ASN A 1 158 ? -27.367 -1.159 69.478 1.00 47.72 158 ASN A C 1
ATOM 1265 O O . ASN A 1 158 ? -26.568 -1.235 70.409 1.00 47.72 158 ASN A O 1
ATOM 1269 N N . ASP A 1 159 ? -26.990 -1.286 68.201 1.00 38.41 159 ASP A N 1
ATOM 1270 C CA . ASP A 1 159 ? -25.627 -0.996 67.720 1.00 38.41 159 ASP A CA 1
ATOM 1271 C C . ASP A 1 159 ? -25.731 -0.253 66.374 1.00 38.41 159 ASP A C 1
ATOM 1273 O O . ASP A 1 159 ? -25.819 -0.830 65.290 1.00 38.41 159 ASP A O 1
ATOM 1277 N N . GLY A 1 160 ? -25.850 1.073 66.466 1.00 47.09 160 GLY A N 1
ATOM 1278 C CA . GLY A 1 160 ? -26.115 1.989 65.356 1.00 47.09 160 GLY A CA 1
ATOM 1279 C C . GLY A 1 160 ? -24.906 2.256 64.460 1.00 47.09 160 GLY A C 1
ATOM 1280 O O . GLY A 1 160 ? -24.482 3.403 64.326 1.00 47.09 160 GLY A O 1
ATOM 1281 N N . LYS A 1 161 ? -24.363 1.225 63.807 1.00 49.47 161 LYS A N 1
ATOM 1282 C CA . LYS A 1 161 ? -23.496 1.402 62.632 1.00 49.47 161 LYS A CA 1
ATOM 1283 C C . LYS A 1 161 ? -24.292 1.036 61.381 1.00 49.47 161 LYS A C 1
ATOM 1285 O O . LYS A 1 161 ? -24.718 -0.113 61.276 1.00 49.47 161 LYS A O 1
ATOM 1290 N N . PRO A 1 162 ? -24.496 1.953 60.415 1.00 50.75 162 PRO A N 1
ATOM 1291 C CA . PRO A 1 162 ? -25.057 1.555 59.135 1.00 50.75 162 PRO A CA 1
ATOM 1292 C C . PRO A 1 162 ? -24.060 0.594 58.480 1.00 50.75 162 PRO A C 1
ATOM 1294 O O . PRO A 1 162 ? -22.942 0.979 58.140 1.00 50.75 162 PRO A O 1
ATOM 1297 N N . LEU A 1 163 ? -24.438 -0.679 58.368 1.00 57.03 163 LEU A N 1
ATOM 1298 C CA . LEU A 1 163 ? -23.689 -1.673 57.610 1.00 57.03 163 LEU A CA 1
ATOM 1299 C C . LEU A 1 163 ? -23.683 -1.219 56.146 1.00 57.03 163 LEU A C 1
ATOM 1301 O O . LEU A 1 163 ? -24.677 -1.368 55.439 1.00 57.03 163 LEU A O 1
ATOM 1305 N N . GLY A 1 164 ? -22.573 -0.625 55.708 1.00 59.47 164 GLY A N 1
ATOM 1306 C CA . GLY A 1 164 ? -22.318 -0.383 54.294 1.00 59.47 164 GLY A CA 1
ATOM 1307 C C . GLY A 1 164 ? -22.160 -1.731 53.604 1.00 59.47 164 GLY A C 1
ATOM 1308 O O . GLY A 1 164 ? -21.159 -2.414 53.798 1.00 59.47 164 GLY A O 1
ATOM 1309 N N . PHE A 1 165 ? -23.171 -2.149 52.853 1.00 67.44 165 PHE A N 1
ATOM 1310 C CA . PHE A 1 165 ? -23.093 -3.333 52.007 1.00 67.44 165 PHE A CA 1
ATOM 1311 C C . PHE A 1 165 ? -22.487 -2.932 50.658 1.00 67.44 165 PHE A C 1
ATOM 1313 O O . PHE A 1 165 ? -22.796 -1.872 50.115 1.00 67.44 165 PHE A O 1
ATOM 1320 N N . VAL A 1 166 ? -21.618 -3.782 50.116 1.00 70.69 166 VAL A N 1
ATOM 1321 C CA . VAL A 1 166 ? -21.111 -3.656 48.746 1.00 70.69 166 VAL A CA 1
ATOM 1322 C C . VAL A 1 166 ? -21.915 -4.626 47.891 1.00 70.69 166 VAL A C 1
ATOM 1324 O O . VAL A 1 166 ? -21.941 -5.822 48.175 1.00 70.69 166 VAL A O 1
ATOM 1327 N N . ALA A 1 167 ? -22.602 -4.106 46.878 1.00 68.69 167 ALA A N 1
ATOM 1328 C CA . ALA A 1 167 ? -23.295 -4.900 45.871 1.00 68.69 167 ALA A CA 1
ATOM 1329 C C . ALA A 1 167 ? -22.561 -4.747 44.535 1.00 68.69 167 ALA A C 1
ATOM 1331 O O . ALA A 1 167 ? -22.121 -3.650 44.196 1.00 68.69 167 ALA A O 1
ATOM 1332 N N . GLY A 1 168 ? -22.422 -5.842 43.792 1.00 74.44 168 GLY A N 1
ATOM 1333 C CA . GLY A 1 168 ? -21.712 -5.876 42.517 1.00 74.44 168 GLY A CA 1
ATOM 1334 C C . GLY A 1 168 ? -22.127 -7.078 41.675 1.00 74.44 168 GLY A C 1
ATOM 1335 O O . GLY A 1 168 ? -22.871 -7.943 42.144 1.00 74.44 168 GLY A O 1
ATOM 1336 N N . VAL A 1 169 ? -21.659 -7.102 40.432 1.00 73.56 169 VAL A N 1
ATOM 1337 C CA . VAL A 1 169 ? -21.829 -8.212 39.485 1.00 73.56 169 VAL A CA 1
ATOM 1338 C C . VAL A 1 169 ? -20.594 -9.124 39.595 1.00 73.56 169 VAL A C 1
ATOM 1340 O O . VAL A 1 169 ? -19.487 -8.609 39.748 1.00 73.56 169 VAL A O 1
ATOM 1343 N N . ILE A 1 170 ? -20.785 -10.453 39.608 1.00 66.25 170 ILE A N 1
ATOM 1344 C CA . ILE A 1 170 ? -19.715 -11.478 39.672 1.00 66.25 170 ILE A CA 1
ATOM 1345 C C . ILE A 1 170 ? -19.526 -12.087 38.288 1.00 66.25 170 ILE A C 1
ATOM 1347 O O . ILE A 1 170 ? -20.569 -12.399 37.668 1.00 66.25 170 ILE A O 1
#

InterPro domains:
  IPR002490 V-type ATPase, V0 complex, 116kDa subunit family [PF01496] (28-149)
  IPR002490 V-type ATPase, V0 complex, 116kDa subunit family [PTHR11629] (4-170)

Secondary structure (DSSP, 8-state):
---SSSPPP---------TTTHHHHHHHHHHHT------S-TTS-GGGSTTHHHHHHHHHHHHHHHHHHHHHHHTTPPPPPPPSSPPPPPPHHHHHHHHHHHHHHHHHHHHHHHHHHHHHHHHHHHHHHHHHHHHHHHHHHHHHHHHHHH-SS-----------------

Organism: NCBI:txid74869

pLDDT: mean 81.18, std 16.4, range [30.75, 95.12]